Protein AF-A0A920JH38-F1 (afdb_monomer_lite)

Radius of gyration: 20.74 Å; chains: 1; bounding box: 78×29×33 Å

Foldseek 3Di:
DDDDDDDDDPPDPPPLPCQFFAKDKDKDKAFLLKQKDKAADWPDWDNCLVLQEQDPVDDRVVSVVVSVVPDDRDDRPHITMIIGIHGRHRDMDMDMDSPWHWYWDAPPVNPDTDIDTD

Structure (mmCIF, N/CA/C/O backbone):
data_AF-A0A920JH38-F1
#
_entry.id   AF-A0A920JH38-F1
#
loop_
_atom_site.group_PDB
_atom_site.id
_atom_site.type_symbol
_atom_site.label_atom_id
_atom_site.label_alt_id
_atom_site.label_comp_id
_atom_site.label_asym_id
_atom_site.label_entity_id
_atom_site.label_seq_id
_atom_site.pdbx_PDB_ins_code
_atom_site.Cartn_x
_atom_site.Cartn_y
_atom_site.Cartn_z
_atom_site.occupancy
_atom_site.B_iso_or_equiv
_atom_site.auth_seq_id
_atom_site.auth_comp_id
_atom_site.auth_asym_id
_atom_site.auth_atom_id
_atom_site.pdbx_PDB_model_num
ATOM 1 N N . MET A 1 1 ? -59.420 1.695 -12.770 1.00 38.53 1 MET A N 1
ATOM 2 C CA . MET A 1 1 ? -58.074 1.947 -13.325 1.00 38.53 1 MET A CA 1
ATOM 3 C C . MET A 1 1 ? -57.167 2.353 -12.167 1.00 38.53 1 MET A C 1
ATOM 5 O O . MET A 1 1 ? -57.591 3.145 -11.338 1.00 38.53 1 MET A O 1
ATOM 9 N N . THR A 1 2 ? -56.029 1.678 -12.032 1.00 32.16 2 THR A N 1
ATOM 10 C CA . THR A 1 2 ? -55.234 1.476 -10.802 1.00 32.16 2 THR A CA 1
ATOM 11 C C . THR A 1 2 ? -54.289 2.642 -10.446 1.00 32.16 2 THR A C 1
ATOM 13 O O . THR A 1 2 ? -53.796 3.326 -11.337 1.00 32.16 2 THR A O 1
ATOM 16 N N . LYS A 1 3 ? -54.040 2.827 -9.134 1.00 39.31 3 LYS A N 1
ATOM 17 C CA . LYS A 1 3 ? -53.109 3.766 -8.455 1.00 39.31 3 LYS A CA 1
ATOM 18 C C . LYS A 1 3 ? -51.713 3.896 -9.099 1.00 39.31 3 LYS A C 1
ATOM 20 O O . LYS A 1 3 ? -51.143 2.883 -9.494 1.00 39.31 3 LYS A O 1
ATOM 25 N N . ARG A 1 4 ? -51.089 5.080 -8.961 1.00 31.92 4 ARG A N 1
ATOM 26 C CA . ARG A 1 4 ? -49.646 5.222 -8.654 1.00 31.92 4 ARG A CA 1
ATOM 27 C C . ARG A 1 4 ? -49.370 6.372 -7.666 1.00 31.92 4 ARG A C 1
ATOM 29 O O . ARG A 1 4 ? -49.716 7.518 -7.923 1.00 31.92 4 ARG A O 1
ATOM 36 N N . VAL A 1 5 ? -48.773 5.983 -6.540 1.00 43.53 5 VAL A N 1
ATOM 37 C CA . VAL A 1 5 ? -47.892 6.720 -5.601 1.00 43.53 5 VAL A CA 1
ATOM 38 C C . VAL A 1 5 ? -46.469 6.653 -6.213 1.00 43.53 5 VAL A C 1
ATOM 40 O O . VAL A 1 5 ? -46.237 5.752 -7.014 1.00 43.53 5 VAL A O 1
ATOM 43 N N . GLY A 1 6 ? -45.470 7.500 -5.962 1.00 32.28 6 GLY A N 1
ATOM 44 C CA . GLY A 1 6 ? -45.250 8.565 -4.991 1.00 32.28 6 GLY A CA 1
ATOM 45 C C . GLY A 1 6 ? -43.941 9.304 -5.319 1.00 32.28 6 GLY A C 1
ATOM 46 O O . GLY A 1 6 ? -43.274 9.006 -6.309 1.00 32.28 6 GLY A O 1
ATOM 47 N N . THR A 1 7 ? -43.644 10.298 -4.492 1.00 36.66 7 THR A N 1
ATOM 48 C CA . THR A 1 7 ? -42.460 11.166 -4.459 1.00 36.66 7 THR A CA 1
ATOM 49 C C . THR A 1 7 ? -41.151 10.373 -4.397 1.00 36.66 7 THR A C 1
ATOM 51 O O . THR A 1 7 ? -41.057 9.437 -3.612 1.00 36.66 7 THR A O 1
ATOM 54 N N . GLN A 1 8 ? -40.146 10.745 -5.200 1.00 36.66 8 GLN A N 1
ATOM 55 C CA . GLN A 1 8 ? -38.779 10.246 -5.013 1.00 36.66 8 GLN A CA 1
ATOM 56 C C . GLN A 1 8 ? -38.157 10.931 -3.792 1.00 36.66 8 GLN A C 1
ATOM 58 O O . GLN A 1 8 ? -38.292 12.139 -3.608 1.00 36.66 8 GLN A O 1
ATOM 63 N N . ASP A 1 9 ? -37.585 10.091 -2.944 1.00 41.09 9 ASP A N 1
ATOM 64 C CA . ASP A 1 9 ? -37.488 10.222 -1.498 1.00 41.09 9 ASP A CA 1
ATOM 65 C C . ASP A 1 9 ? -36.401 11.170 -0.966 1.00 41.09 9 ASP A C 1
ATOM 67 O O . ASP A 1 9 ? -35.323 11.338 -1.533 1.00 41.09 9 ASP A O 1
ATOM 71 N N . VAL A 1 10 ? -36.718 11.728 0.203 1.00 45.88 10 VAL A N 1
ATOM 72 C CA . VAL A 1 10 ? -36.013 12.751 0.991 1.00 45.88 10 VAL A CA 1
ATOM 73 C C . VAL A 1 10 ? -35.054 12.089 2.005 1.00 45.88 10 VAL A C 1
ATOM 75 O O . VAL A 1 10 ? -35.062 12.428 3.180 1.00 45.88 10 VAL A O 1
ATOM 78 N N . PHE A 1 11 ? -34.233 11.110 1.596 1.00 42.50 11 PHE A N 1
ATOM 79 C CA . PHE A 1 11 ? -33.476 10.276 2.561 1.00 42.50 11 PHE A CA 1
ATOM 80 C C . PHE A 1 11 ? -31.959 10.133 2.348 1.00 42.50 11 PHE A C 1
ATOM 82 O O . PHE A 1 11 ? -31.374 9.214 2.905 1.00 42.50 11 PHE A O 1
ATOM 89 N N . HIS A 1 12 ? -31.280 11.036 1.633 1.00 49.09 12 HIS A N 1
ATOM 90 C CA . HIS A 1 12 ? -29.804 10.976 1.564 1.00 49.09 12 HIS A CA 1
ATOM 91 C C . HIS A 1 12 ? -29.059 11.921 2.517 1.00 49.09 12 HIS A C 1
ATOM 93 O O . HIS A 1 12 ? -27.869 11.739 2.708 1.00 49.09 12 HIS A O 1
ATOM 99 N N . ALA A 1 13 ? -29.712 12.916 3.126 1.00 48.09 13 ALA A N 1
ATOM 100 C CA . ALA A 1 13 ? -28.986 13.973 3.849 1.00 48.09 13 ALA A CA 1
ATOM 101 C C . ALA A 1 13 ? -29.081 13.913 5.386 1.00 48.09 13 ALA A C 1
ATOM 103 O O . ALA A 1 13 ? -28.306 14.577 6.063 1.00 48.09 13 ALA A O 1
ATOM 104 N N . GLU A 1 14 ? -30.004 13.132 5.953 1.00 44.31 14 GLU A N 1
ATOM 105 C CA . GLU A 1 14 ? -30.370 13.242 7.380 1.00 44.31 14 GLU A CA 1
ATOM 106 C C . GLU A 1 14 ? -29.929 12.024 8.226 1.00 44.31 14 GLU A C 1
ATOM 108 O O . GLU A 1 14 ? -30.280 11.928 9.399 1.00 44.31 14 GLU A O 1
ATOM 113 N N . GLY A 1 15 ? -29.183 11.073 7.641 1.00 45.47 15 GLY A N 1
ATOM 114 C CA . GLY A 1 15 ? -28.758 9.827 8.305 1.00 45.47 15 GLY A CA 1
ATOM 115 C C . GLY A 1 15 ? -27.245 9.589 8.388 1.00 45.47 15 GLY A C 1
ATOM 116 O O . GLY A 1 15 ? -26.811 8.814 9.232 1.00 45.47 15 GLY A O 1
ATOM 117 N N . GLU A 1 16 ? -26.431 10.271 7.576 1.00 48.84 16 GLU A N 1
ATOM 118 C CA . GLU A 1 16 ? -24.963 10.090 7.536 1.00 48.84 16 GLU A CA 1
ATOM 119 C C . GLU A 1 16 ? -24.203 10.905 8.599 1.00 48.84 16 GLU A C 1
ATOM 121 O O . GLU A 1 16 ? -22.980 10.962 8.588 1.00 48.84 16 GLU A O 1
ATOM 126 N N . PHE A 1 17 ? -24.911 11.546 9.533 1.00 51.50 17 PHE A N 1
ATOM 127 C CA . PHE A 1 17 ? -24.292 12.353 10.596 1.00 51.50 17 PHE A CA 1
ATOM 128 C C . PHE A 1 17 ? -24.221 11.643 11.956 1.00 51.50 17 PHE A C 1
ATOM 130 O O . PHE A 1 17 ? -23.753 12.229 12.931 1.00 51.50 17 PHE A O 1
ATOM 137 N N . TYR A 1 18 ? -24.641 10.376 12.014 1.00 51.41 18 TYR A N 1
ATOM 138 C CA . TYR A 1 18 ? -24.477 9.490 13.170 1.00 51.41 18 TYR A CA 1
ATOM 139 C C . TYR A 1 18 ? -24.136 8.063 12.718 1.00 51.41 18 TYR A C 1
ATOM 141 O O . TYR A 1 18 ? -24.719 7.099 13.214 1.00 51.41 18 TYR A O 1
ATOM 149 N N . GLY A 1 19 ? -23.228 7.920 11.746 1.00 57.84 19 GLY A N 1
ATOM 150 C CA . GLY A 1 19 ? -22.662 6.616 11.423 1.00 57.84 19 GLY A CA 1
ATOM 151 C C . GLY A 1 19 ? -21.919 6.092 12.646 1.00 57.84 19 GLY A C 1
ATOM 152 O O . GLY A 1 19 ? -21.023 6.750 13.178 1.00 57.84 19 GLY A O 1
ATOM 153 N N . GLU A 1 20 ? -22.350 4.946 13.161 1.00 66.50 20 GLU A N 1
ATOM 154 C CA . GLU A 1 20 ? -21.658 4.285 14.260 1.00 66.50 20 GLU A CA 1
ATOM 155 C C . GLU A 1 20 ? -20.225 3.993 13.802 1.00 66.50 20 GLU A C 1
ATOM 157 O O . GLU A 1 20 ? -20.020 3.337 12.781 1.00 66.50 20 GLU A O 1
ATOM 162 N N . PHE A 1 21 ? -19.236 4.539 14.516 1.00 80.38 21 PHE A N 1
ATOM 163 C CA . PHE A 1 21 ? -17.835 4.224 14.259 1.00 80.38 21 PHE A CA 1
ATOM 164 C C . PHE A 1 21 ? -17.655 2.706 14.311 1.00 80.38 21 PHE A C 1
ATOM 166 O O . PHE A 1 21 ? -18.198 2.038 15.195 1.00 80.38 21 PHE A O 1
ATOM 173 N N . GLY A 1 22 ? -16.900 2.169 13.359 1.00 85.94 22 GLY A N 1
ATOM 174 C CA . GLY A 1 22 ? -16.751 0.733 13.201 1.00 85.94 22 GLY A CA 1
ATOM 175 C C . GLY A 1 22 ? -15.353 0.327 12.776 1.00 85.94 22 GLY A C 1
ATOM 176 O O . GLY A 1 22 ? -14.549 1.139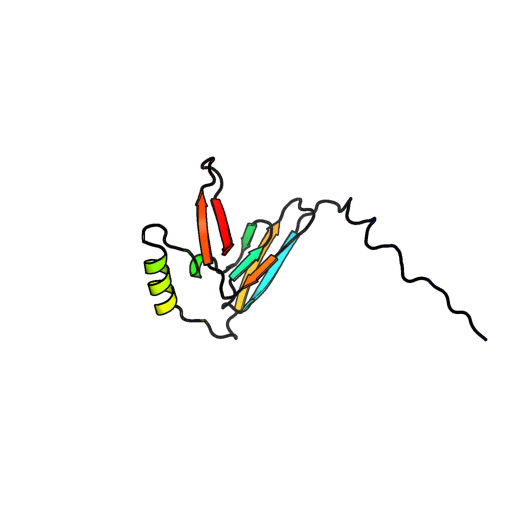 12.311 1.00 85.94 22 GLY A O 1
ATOM 177 N N . ASP A 1 23 ? -15.093 -0.965 12.936 1.00 93.56 23 ASP A N 1
ATOM 178 C CA . ASP A 1 23 ? -13.851 -1.588 12.512 1.00 93.56 23 ASP A CA 1
ATOM 179 C C . ASP A 1 23 ? -14.017 -2.168 11.108 1.00 93.56 23 ASP A C 1
ATOM 181 O O . ASP A 1 23 ? -14.921 -2.965 10.840 1.00 93.56 23 ASP A O 1
ATOM 185 N N . PHE A 1 24 ? -13.105 -1.809 10.210 1.00 92.62 24 PHE A N 1
ATOM 186 C CA . PHE A 1 24 ? -13.081 -2.293 8.838 1.00 92.62 24 PHE A CA 1
ATOM 187 C C . PHE A 1 24 ? -11.870 -3.188 8.635 1.00 92.62 24 PHE A C 1
ATOM 189 O O . PHE A 1 24 ? -10.735 -2.770 8.847 1.00 92.62 24 PHE A O 1
ATOM 196 N N . LYS A 1 25 ? -12.107 -4.414 8.165 1.00 97.12 25 LYS A N 1
ATOM 197 C CA . LYS A 1 25 ? -11.068 -5.312 7.657 1.00 97.12 25 LYS A CA 1
ATOM 198 C C . LYS A 1 25 ? -11.345 -5.589 6.186 1.00 97.12 25 LYS A C 1
ATOM 200 O O . LYS A 1 25 ? -12.290 -6.309 5.869 1.00 97.12 25 LYS A O 1
ATOM 205 N N . VAL A 1 26 ? -10.534 -5.015 5.302 1.00 96.38 26 VAL A N 1
ATOM 206 C CA . VAL A 1 26 ? -10.765 -5.043 3.852 1.00 96.38 26 VAL A CA 1
ATOM 207 C C . VAL A 1 26 ? -9.583 -5.697 3.157 1.00 96.38 26 VAL A C 1
ATOM 209 O O . VAL A 1 26 ? -8.445 -5.277 3.339 1.00 96.38 26 VAL A O 1
ATOM 212 N N . GLU A 1 27 ? -9.858 -6.729 2.365 1.00 98.31 27 GLU A N 1
ATOM 213 C CA . GLU A 1 27 ? -8.881 -7.372 1.489 1.00 98.31 27 GLU A CA 1
ATOM 214 C C . GLU A 1 27 ? -9.089 -6.896 0.051 1.00 98.31 27 GLU A C 1
ATOM 216 O O . GLU A 1 27 ? -10.213 -6.871 -0.451 1.00 98.31 27 GLU A O 1
ATOM 221 N N . PHE A 1 28 ? -7.994 -6.526 -0.600 1.00 97.56 28 PHE A N 1
ATOM 222 C CA . PHE A 1 28 ? -7.953 -6.139 -1.999 1.00 97.56 28 PHE A CA 1
ATOM 223 C C . PHE A 1 28 ? -7.180 -7.177 -2.792 1.00 97.56 28 PHE A C 1
ATOM 225 O O . PHE A 1 28 ? -6.085 -7.566 -2.396 1.00 97.56 28 PHE A O 1
ATOM 232 N N . ASP A 1 29 ? -7.725 -7.553 -3.942 1.00 97.19 29 ASP A N 1
ATOM 233 C CA . ASP A 1 29 ? -7.035 -8.264 -5.011 1.00 97.19 29 ASP A CA 1
ATOM 234 C C . ASP A 1 29 ? -7.047 -7.327 -6.227 1.00 97.19 29 ASP A C 1
ATOM 236 O O . ASP A 1 29 ? -8.116 -6.995 -6.753 1.00 97.19 29 ASP A O 1
ATOM 240 N N . ILE A 1 30 ? -5.872 -6.854 -6.651 1.00 94.69 30 ILE A N 1
ATOM 241 C CA . ILE A 1 30 ? -5.697 -5.859 -7.725 1.00 94.69 30 ILE A CA 1
ATOM 242 C C . ILE A 1 30 ? -4.534 -6.252 -8.652 1.00 94.69 30 ILE A C 1
ATOM 244 O O . ILE A 1 30 ? -3.689 -7.061 -8.257 1.00 94.69 30 ILE A O 1
ATOM 248 N N . PRO A 1 31 ? -4.461 -5.719 -9.890 1.00 95.69 31 PRO A N 1
ATOM 249 C CA . PRO A 1 31 ? -3.291 -5.934 -10.735 1.00 95.69 31 PRO A CA 1
ATOM 250 C C . PRO A 1 31 ? -2.036 -5.403 -10.035 1.00 95.69 31 PRO A C 1
ATOM 252 O O . PRO A 1 31 ? -2.075 -4.349 -9.401 1.00 95.69 31 PRO A O 1
ATOM 255 N N . SER A 1 32 ? -0.913 -6.107 -10.153 1.00 93.62 32 SER A N 1
ATOM 256 C CA . SER A 1 32 ? 0.324 -5.732 -9.461 1.00 93.62 32 SER A CA 1
ATOM 257 C C . SER A 1 32 ? 0.978 -4.463 -10.008 1.00 93.62 32 SER A C 1
ATOM 259 O O . SER A 1 32 ? 1.939 -3.991 -9.417 1.00 93.62 32 SER A O 1
ATOM 261 N N . SER A 1 33 ? 0.499 -3.910 -11.128 1.00 92.12 33 SER A N 1
ATOM 262 C CA . SER A 1 33 ? 0.913 -2.583 -11.603 1.00 92.12 33 SER A CA 1
ATOM 263 C C . SER A 1 33 ? 0.366 -1.451 -10.731 1.00 92.12 33 SER A C 1
ATOM 265 O O . SER A 1 33 ? 0.921 -0.358 -10.747 1.00 92.12 33 SER A O 1
ATOM 267 N N . PHE A 1 34 ? -0.699 -1.697 -9.961 1.00 92.12 34 PHE A N 1
ATOM 268 C CA . PHE A 1 34 ? -1.330 -0.683 -9.126 1.00 92.12 34 PHE A CA 1
ATOM 269 C C . PHE A 1 34 ? -0.686 -0.621 -7.749 1.00 92.12 34 PHE A C 1
ATOM 271 O O . PHE A 1 34 ? -0.449 -1.641 -7.096 1.00 92.12 34 PHE A O 1
ATOM 278 N N . ILE A 1 35 ? -0.481 0.603 -7.285 1.00 92.38 35 ILE A N 1
ATOM 279 C CA . ILE A 1 35 ? -0.156 0.922 -5.903 1.00 92.38 35 ILE A CA 1
ATOM 280 C C . ILE A 1 35 ? -1.456 1.346 -5.225 1.00 92.38 35 ILE A C 1
ATOM 282 O O . ILE A 1 35 ? -2.217 2.135 -5.790 1.00 92.38 35 ILE A O 1
ATOM 286 N N . ILE A 1 36 ? -1.733 0.823 -4.032 1.00 93.31 36 ILE A N 1
ATOM 287 C CA . ILE A 1 36 ? -2.973 1.105 -3.299 1.00 93.31 36 ILE A CA 1
ATOM 288 C C . ILE A 1 36 ? -2.683 1.734 -1.941 1.00 93.31 36 ILE A C 1
ATOM 290 O O . ILE A 1 36 ? -1.789 1.311 -1.210 1.00 93.31 36 ILE A O 1
ATOM 294 N N . ALA A 1 37 ? -3.480 2.735 -1.592 1.00 92.38 37 ALA A N 1
ATOM 295 C CA . ALA A 1 37 ? -3.531 3.331 -0.270 1.00 92.38 37 ALA A CA 1
ATOM 296 C C . ALA A 1 37 ? -4.974 3.292 0.233 1.00 92.38 37 ALA A C 1
ATOM 298 O O . ALA A 1 37 ? -5.916 3.491 -0.536 1.00 92.38 37 ALA A O 1
ATOM 299 N N . ALA A 1 38 ? -5.161 3.035 1.521 1.00 91.56 38 ALA A N 1
ATOM 300 C CA . ALA A 1 38 ? -6.478 3.012 2.136 1.00 91.56 38 ALA A CA 1
ATOM 301 C C . ALA A 1 38 ? -6.413 3.473 3.592 1.00 91.56 38 ALA A C 1
ATOM 303 O O . ALA A 1 38 ? -5.332 3.536 4.180 1.00 91.56 38 ALA A O 1
ATOM 304 N N . SER A 1 39 ? -7.574 3.794 4.162 1.00 92.38 39 SER A N 1
ATOM 305 C CA . SER A 1 39 ? -7.720 4.088 5.586 1.00 92.38 39 SER A CA 1
ATOM 306 C C . SER A 1 39 ? -7.181 2.938 6.447 1.00 92.38 39 SER A C 1
ATOM 308 O O . SER A 1 39 ? -7.361 1.761 6.128 1.00 92.38 39 SER A O 1
ATOM 310 N N . GLY A 1 40 ? -6.583 3.283 7.588 1.00 92.88 40 GLY A N 1
ATOM 311 C CA . GLY A 1 40 ? -6.051 2.311 8.541 1.00 92.88 40 GLY A CA 1
ATOM 312 C C . GLY A 1 40 ? -4.630 1.854 8.214 1.00 92.88 40 GLY A C 1
ATOM 313 O O . GLY A 1 40 ? -3.833 2.604 7.657 1.00 92.88 40 GLY A O 1
ATOM 314 N N . VAL A 1 41 ? -4.300 0.624 8.607 1.00 94.56 41 VAL A N 1
ATOM 315 C CA . VAL A 1 41 ? -2.953 0.049 8.486 1.00 94.56 41 VAL A CA 1
ATOM 316 C C . VAL A 1 41 ? -2.969 -1.244 7.683 1.00 94.56 41 VAL A C 1
ATOM 318 O O . VAL A 1 41 ? -3.921 -2.024 7.749 1.00 94.56 41 VAL A O 1
ATOM 321 N N . VAL A 1 42 ? -1.890 -1.504 6.944 1.00 96.00 42 VAL A N 1
ATOM 322 C CA . VAL A 1 42 ? -1.691 -2.796 6.279 1.00 96.00 42 VAL A CA 1
ATOM 323 C C . VAL A 1 42 ? -1.419 -3.861 7.337 1.00 96.00 42 VAL A C 1
ATOM 325 O O . VAL A 1 42 ? -0.527 -3.716 8.168 1.00 96.00 42 VAL A O 1
ATOM 328 N N . THR A 1 43 ? -2.180 -4.949 7.296 1.00 97.38 43 THR A N 1
ATOM 329 C CA . THR A 1 43 ? -2.045 -6.083 8.226 1.00 97.38 43 THR A CA 1
ATOM 330 C C . THR A 1 43 ? -1.534 -7.352 7.550 1.00 97.38 43 THR A C 1
ATOM 332 O O . THR A 1 43 ? -1.010 -8.233 8.231 1.00 97.38 43 THR A O 1
ATOM 335 N N . ALA A 1 44 ? -1.656 -7.453 6.224 1.00 97.75 44 ALA A N 1
ATOM 336 C CA . ALA A 1 44 ? -1.131 -8.557 5.426 1.00 97.75 44 ALA A CA 1
ATOM 337 C C . ALA A 1 44 ? -0.963 -8.146 3.956 1.00 97.75 44 ALA A C 1
ATOM 339 O O . ALA A 1 44 ? -1.682 -7.274 3.472 1.00 97.75 44 ALA A O 1
ATOM 340 N N . GLY A 1 45 ? -0.070 -8.830 3.237 1.00 96.81 45 GLY A N 1
ATOM 341 C CA . GLY A 1 45 ? 0.109 -8.660 1.793 1.00 96.81 45 GLY A CA 1
ATOM 342 C C . GLY A 1 45 ? 0.981 -7.468 1.394 1.00 96.81 45 GLY A C 1
ATOM 343 O O . GLY A 1 45 ? 1.779 -6.986 2.196 1.00 96.81 45 GLY A O 1
ATOM 344 N N . ASP A 1 46 ? 0.853 -7.037 0.138 1.00 95.69 46 ASP A N 1
ATOM 345 C CA . ASP A 1 46 ? 1.705 -6.014 -0.483 1.00 95.69 46 ASP A CA 1
ATOM 346 C C . ASP A 1 46 ? 0.869 -4.872 -1.096 1.00 95.69 46 ASP A C 1
ATOM 348 O O . ASP A 1 46 ? 0.165 -5.101 -2.085 1.00 95.69 46 ASP A O 1
ATOM 352 N N . PRO A 1 47 ? 0.940 -3.642 -0.549 1.00 93.94 47 PRO A N 1
ATOM 353 C CA . PRO A 1 47 ? 0.272 -2.476 -1.125 1.00 93.94 47 PRO A CA 1
ATOM 354 C C . PRO A 1 47 ? 1.028 -1.855 -2.318 1.00 93.94 47 PRO A C 1
ATOM 356 O O . PRO A 1 47 ? 0.492 -0.961 -2.974 1.00 93.94 47 PRO A O 1
ATOM 359 N N . GLY A 1 48 ? 2.269 -2.281 -2.585 1.00 91.94 48 GLY A N 1
ATOM 360 C CA . GLY A 1 48 ? 3.136 -1.757 -3.643 1.00 91.94 48 GLY A CA 1
ATOM 361 C C . GLY A 1 48 ? 4.008 -0.557 -3.246 1.00 91.94 48 GLY A C 1
ATOM 362 O O . GLY A 1 48 ? 4.755 -0.035 -4.066 1.00 91.94 48 GLY A O 1
ATOM 363 N N . TRP A 1 49 ? 3.968 -0.095 -1.992 1.00 90.38 49 TRP A N 1
ATOM 364 C CA . TRP A 1 49 ? 4.687 1.122 -1.570 1.00 90.38 49 TRP A CA 1
ATOM 365 C C . TRP A 1 49 ? 6.212 1.035 -1.707 1.00 90.38 49 TRP A C 1
ATOM 367 O O . TRP A 1 49 ? 6.873 2.058 -1.882 1.00 90.38 49 TRP A O 1
ATOM 377 N N . SER A 1 50 ? 6.787 -0.169 -1.635 1.00 87.44 50 SER A N 1
ATOM 378 C CA . SER A 1 50 ? 8.223 -0.381 -1.850 1.00 87.44 50 SER A CA 1
ATOM 379 C C . SER A 1 50 ? 8.662 -0.082 -3.277 1.00 87.44 50 SER A C 1
ATOM 381 O O . SER A 1 50 ? 9.802 0.330 -3.475 1.00 87.44 50 SER A O 1
ATOM 383 N N . ASP A 1 51 ? 7.768 -0.277 -4.247 1.00 85.19 51 ASP A N 1
ATOM 384 C CA . ASP A 1 51 ? 8.081 -0.155 -5.671 1.00 85.19 51 ASP A CA 1
ATOM 385 C C . ASP A 1 51 ? 8.267 1.310 -6.075 1.00 85.19 51 ASP A C 1
ATOM 387 O O . ASP A 1 51 ? 8.981 1.610 -7.026 1.00 85.19 51 ASP A O 1
ATOM 391 N N . VAL A 1 52 ? 7.653 2.223 -5.318 1.00 83.69 52 VAL A N 1
ATOM 392 C CA . VAL A 1 52 ? 7.549 3.653 -5.643 1.00 83.69 52 VAL A CA 1
ATOM 393 C C . VAL A 1 52 ? 8.160 4.559 -4.572 1.00 83.69 52 VAL A C 1
ATOM 395 O O . VAL A 1 52 ? 7.875 5.757 -4.516 1.00 83.69 52 VAL A O 1
ATOM 398 N N . LYS A 1 53 ? 8.992 3.989 -3.692 1.00 85.56 53 LYS A N 1
ATOM 399 C CA . LYS A 1 53 ? 9.644 4.726 -2.609 1.00 85.56 53 LYS A CA 1
ATOM 400 C C . LYS A 1 53 ? 10.711 5.668 -3.166 1.00 85.56 53 LYS A C 1
ATOM 402 O O . LYS A 1 53 ? 11.724 5.219 -3.704 1.00 85.56 53 LYS A O 1
ATOM 407 N N . VAL A 1 54 ? 10.512 6.968 -2.961 1.00 83.69 54 VAL A N 1
ATOM 408 C CA . VAL A 1 54 ? 11.489 7.999 -3.328 1.00 83.69 54 VAL A CA 1
ATOM 409 C C . VAL A 1 54 ? 12.729 7.911 -2.432 1.00 83.69 54 VAL A C 1
ATOM 411 O O . VAL A 1 54 ? 12.622 7.829 -1.206 1.00 83.69 54 VAL A O 1
ATOM 414 N N . ASP A 1 55 ? 13.918 7.942 -3.040 1.00 82.00 55 ASP A N 1
ATOM 415 C CA . ASP A 1 55 ? 15.182 8.095 -2.315 1.00 82.00 55 ASP A CA 1
ATOM 416 C C . ASP A 1 55 ? 15.463 9.584 -2.092 1.00 82.00 55 ASP A C 1
ATOM 418 O O . ASP A 1 55 ? 15.855 10.310 -3.005 1.00 82.00 55 ASP A O 1
ATOM 422 N N . THR A 1 56 ? 15.265 10.038 -0.858 1.00 81.88 56 THR A N 1
ATOM 423 C CA . THR A 1 56 ? 15.442 11.441 -0.462 1.00 81.88 56 THR A CA 1
ATOM 424 C C . THR A 1 56 ? 16.908 11.839 -0.256 1.00 81.88 56 THR A C 1
ATOM 426 O O . THR A 1 56 ? 17.189 12.995 0.061 1.00 81.88 56 THR A O 1
ATOM 429 N N . SER A 1 57 ? 17.866 10.918 -0.436 1.00 85.31 57 SER A N 1
ATOM 430 C CA . SER A 1 57 ? 19.303 11.215 -0.335 1.00 85.31 57 SER A CA 1
ATOM 431 C C . SER A 1 57 ? 19.897 11.858 -1.596 1.00 85.31 57 SER A C 1
ATOM 433 O O . SER A 1 57 ? 21.020 12.371 -1.553 1.00 85.31 57 SER A O 1
ATOM 435 N N . ILE A 1 58 ? 19.152 11.864 -2.704 1.00 86.75 58 ILE A N 1
ATOM 436 C CA . ILE A 1 58 ? 19.548 12.446 -3.992 1.00 86.75 58 ILE A CA 1
ATOM 437 C C . ILE A 1 58 ? 18.525 13.486 -4.473 1.00 86.75 58 ILE A C 1
ATOM 439 O O . ILE A 1 58 ? 17.407 13.556 -3.970 1.00 86.75 58 ILE A O 1
ATOM 443 N N . ASP A 1 59 ? 18.910 14.322 -5.445 1.00 88.62 59 ASP A N 1
ATOM 444 C CA . ASP A 1 59 ? 17.989 15.300 -6.041 1.00 88.62 59 ASP A CA 1
ATOM 445 C C . ASP A 1 59 ? 16.787 14.598 -6.68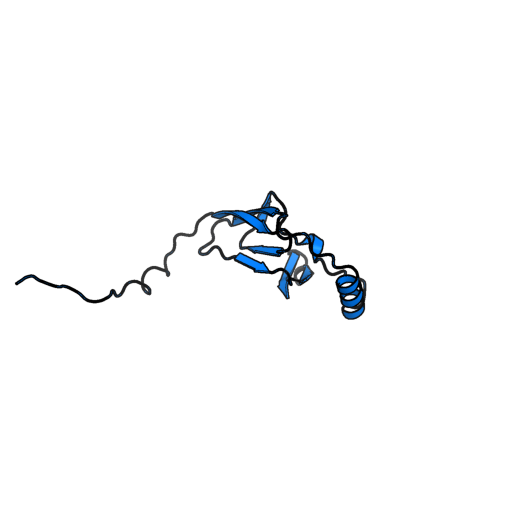7 1.00 88.62 59 ASP A C 1
ATOM 447 O O . ASP A 1 59 ? 16.950 13.626 -7.429 1.00 88.62 59 ASP A O 1
ATOM 451 N N . TYR A 1 60 ? 15.588 15.127 -6.441 1.00 82.75 60 TYR A N 1
ATOM 452 C CA . TYR A 1 60 ? 14.334 14.539 -6.911 1.00 82.75 60 TYR A CA 1
ATOM 453 C C . TYR A 1 60 ? 14.300 14.324 -8.429 1.00 82.75 60 TYR A C 1
ATOM 455 O O . TYR A 1 60 ? 13.829 13.285 -8.881 1.00 82.75 60 TYR A O 1
ATOM 463 N N . ASN A 1 61 ? 14.810 15.266 -9.233 1.00 87.69 61 ASN A N 1
ATOM 464 C CA . ASN A 1 61 ? 14.771 15.119 -10.692 1.00 87.69 61 ASN A CA 1
ATOM 465 C C . ASN A 1 61 ? 15.724 14.017 -11.156 1.00 87.69 61 ASN A C 1
ATOM 467 O O . ASN A 1 61 ? 15.396 13.254 -12.058 1.00 87.69 61 ASN A O 1
ATOM 471 N N . VAL A 1 62 ? 16.878 13.895 -10.493 1.00 87.56 62 VAL A N 1
ATOM 472 C CA . VAL A 1 62 ? 17.838 12.818 -10.758 1.00 87.56 62 VAL A CA 1
ATOM 473 C C . VAL A 1 62 ? 17.236 11.462 -10.390 1.00 87.56 62 VAL A C 1
ATOM 475 O O . VAL A 1 62 ? 17.338 10.520 -11.174 1.00 87.56 62 VAL A O 1
ATOM 478 N N . TRP A 1 63 ? 16.575 11.358 -9.232 1.00 88.56 63 TRP A N 1
ATOM 479 C CA . TRP A 1 63 ? 15.858 10.142 -8.843 1.00 88.56 63 TRP A CA 1
ATOM 480 C C . TRP A 1 63 ? 14.760 9.791 -9.848 1.00 88.56 63 TRP A C 1
ATOM 482 O O . TRP A 1 63 ? 14.683 8.648 -10.291 1.00 88.56 63 TRP A O 1
ATOM 492 N N . LEU A 1 64 ? 13.947 10.774 -10.246 1.00 86.25 64 LEU A N 1
ATOM 493 C CA . LEU A 1 64 ? 12.820 10.576 -11.153 1.00 86.25 64 LEU A CA 1
ATOM 494 C C . LEU A 1 64 ? 13.278 10.103 -12.539 1.00 86.25 64 LEU A C 1
ATOM 496 O O . LEU A 1 64 ? 12.662 9.204 -13.109 1.00 86.25 64 LEU A O 1
ATOM 500 N N . ASP A 1 65 ? 14.376 10.651 -13.062 1.00 88.31 65 ASP A N 1
ATOM 501 C CA . ASP A 1 65 ? 14.970 10.199 -14.324 1.00 88.31 65 ASP A CA 1
ATOM 502 C C . ASP A 1 65 ? 15.456 8.742 -14.229 1.00 88.31 65 ASP A C 1
ATOM 504 O O . ASP A 1 65 ? 15.174 7.930 -15.115 1.00 88.31 65 ASP A O 1
ATOM 508 N N . ILE A 1 66 ? 16.139 8.379 -13.134 1.00 86.38 66 ILE A N 1
ATOM 509 C CA . ILE A 1 66 ? 16.593 7.001 -12.885 1.00 86.38 66 ILE A CA 1
ATOM 510 C C . ILE A 1 66 ? 15.392 6.057 -12.779 1.00 86.38 66 ILE A C 1
ATOM 512 O O . ILE A 1 66 ? 15.362 5.022 -13.451 1.00 86.38 66 ILE A O 1
ATOM 516 N N . TYR A 1 67 ? 14.393 6.423 -11.980 1.00 87.06 67 TYR A N 1
ATOM 517 C CA . TYR A 1 67 ? 13.178 5.646 -11.777 1.00 87.06 67 TYR A CA 1
ATOM 518 C C . TYR A 1 67 ? 12.454 5.406 -13.104 1.00 87.06 67 TYR A C 1
ATOM 520 O O . TYR A 1 67 ? 12.266 4.260 -13.502 1.00 87.06 67 TYR A O 1
ATOM 528 N N . ASN A 1 68 ? 12.174 6.462 -13.871 1.00 86.75 68 ASN A N 1
ATOM 529 C CA . ASN A 1 68 ? 11.510 6.347 -15.171 1.00 86.75 68 ASN A CA 1
ATOM 530 C C . ASN A 1 68 ? 12.314 5.514 -16.181 1.00 86.75 68 ASN A C 1
ATOM 532 O O . ASN A 1 68 ? 11.726 4.814 -17.003 1.00 86.75 68 ASN A O 1
ATOM 536 N N . SER A 1 69 ? 13.650 5.564 -16.127 1.00 86.88 69 SER A N 1
ATOM 537 C CA . SER A 1 69 ? 14.511 4.769 -17.014 1.00 86.88 69 SER A CA 1
ATOM 538 C C . SER A 1 69 ? 14.566 3.279 -16.656 1.00 86.88 69 SER A C 1
ATOM 540 O O . SER A 1 69 ? 14.862 2.452 -17.519 1.00 86.88 69 SER A O 1
ATOM 542 N N . THR A 1 70 ? 14.288 2.934 -15.396 1.00 84.31 70 THR A N 1
ATOM 543 C CA . THR A 1 70 ? 14.343 1.561 -14.872 1.00 84.31 70 THR A CA 1
ATOM 544 C C . THR A 1 70 ? 12.960 0.943 -14.656 1.00 84.31 70 THR A C 1
ATOM 546 O O . THR A 1 70 ? 12.867 -0.261 -14.420 1.00 84.31 70 THR A O 1
ATOM 549 N N . LEU A 1 71 ? 11.890 1.735 -14.788 1.00 81.94 71 LEU A N 1
ATOM 550 C CA . LEU A 1 71 ? 10.512 1.309 -14.587 1.00 81.94 71 LEU A CA 1
ATOM 551 C C . LEU A 1 71 ? 10.115 0.207 -15.579 1.00 81.94 71 LEU A C 1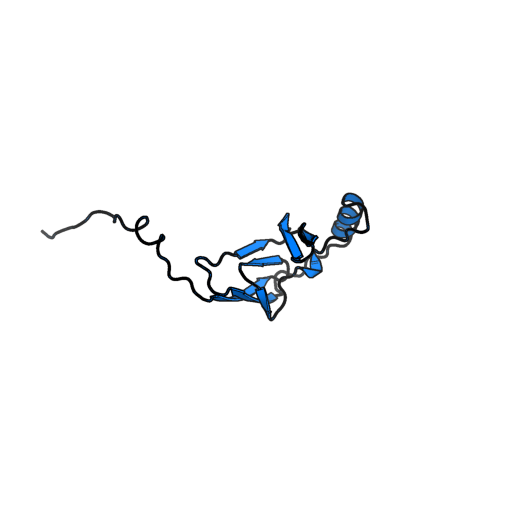
ATOM 553 O O . LEU A 1 71 ? 9.879 0.452 -16.763 1.00 81.94 71 LEU A O 1
ATOM 557 N N . SER A 1 72 ? 9.982 -1.018 -15.077 1.00 81.94 72 SER A N 1
ATOM 558 C CA . SER A 1 72 ? 9.368 -2.129 -15.801 1.00 81.94 72 SER A CA 1
ATOM 559 C C . SER A 1 72 ? 7.974 -2.390 -15.243 1.00 81.94 72 SER A C 1
ATOM 561 O O . SER A 1 72 ? 7.844 -2.859 -14.111 1.00 81.94 72 SER A O 1
ATOM 563 N N . LYS A 1 73 ? 6.929 -2.117 -16.031 1.00 81.19 73 LYS A N 1
ATOM 564 C CA . LYS A 1 73 ? 5.559 -2.447 -15.623 1.00 81.19 73 LYS A CA 1
ATOM 565 C C . LYS A 1 73 ? 5.359 -3.972 -15.639 1.00 81.19 73 LYS A C 1
ATOM 567 O O . LYS A 1 73 ? 5.713 -4.607 -16.638 1.00 81.19 73 LYS A O 1
ATOM 572 N N . PRO A 1 74 ? 4.821 -4.576 -14.563 1.00 84.81 74 PRO A N 1
ATOM 573 C CA . PRO A 1 74 ? 4.459 -5.989 -14.570 1.00 84.81 74 PRO A CA 1
ATOM 574 C C . PRO A 1 74 ? 3.315 -6.252 -15.564 1.00 84.81 74 PRO A C 1
ATOM 576 O O . PRO A 1 74 ? 2.595 -5.334 -15.952 1.00 84.81 74 PRO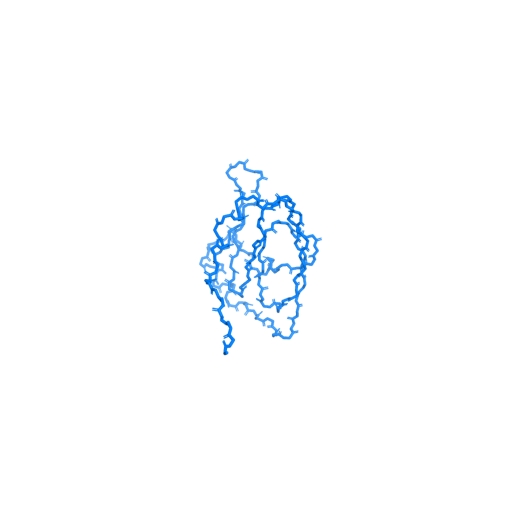 A O 1
ATOM 579 N N . SER A 1 75 ? 3.150 -7.511 -15.985 1.00 88.44 75 SER A N 1
ATOM 580 C CA . SER A 1 75 ? 2.018 -7.910 -16.839 1.00 8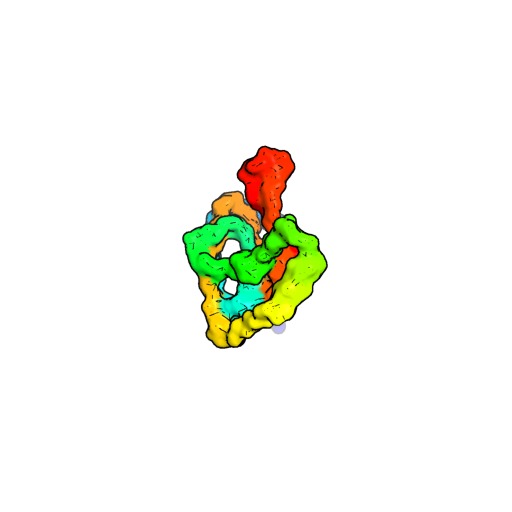8.44 75 SER A CA 1
ATOM 581 C C . SER A 1 75 ? 0.684 -7.678 -16.122 1.00 88.44 75 SER A C 1
ATOM 583 O O . SER A 1 75 ? 0.597 -7.907 -14.916 1.00 88.44 75 SER A O 1
ATOM 585 N N . GLU A 1 76 ? -0.363 -7.309 -16.866 1.00 86.88 76 GLU A N 1
ATOM 586 C CA . GLU A 1 76 ? -1.725 -7.094 -16.342 1.00 86.88 76 GLU A CA 1
ATOM 587 C C . GLU A 1 76 ? -2.312 -8.341 -15.652 1.00 86.88 76 GLU A C 1
ATOM 589 O O . GLU A 1 76 ? -3.154 -8.227 -14.761 1.00 86.88 76 GLU A O 1
ATOM 594 N N . ASP A 1 77 ? -1.834 -9.532 -16.026 1.00 91.12 77 ASP A N 1
ATOM 595 C CA . ASP A 1 77 ? -2.258 -10.808 -15.438 1.00 91.12 77 ASP A CA 1
ATOM 596 C C . ASP A 1 77 ? -1.672 -11.060 -14.039 1.00 91.12 77 ASP A C 1
ATOM 598 O O . ASP A 1 77 ? -2.136 -11.944 -13.315 1.00 91.12 77 ASP A O 1
ATOM 602 N N . VAL A 1 78 ? -0.627 -10.323 -13.651 1.00 94.81 78 VAL A N 1
ATOM 603 C CA . VAL A 1 78 ? -0.003 -10.477 -12.336 1.00 94.81 78 VAL A CA 1
ATOM 604 C C . VAL A 1 78 ? -0.847 -9.736 -11.307 1.00 94.81 78 VAL A C 1
ATOM 606 O O . VAL A 1 78 ? -1.224 -8.579 -11.484 1.00 94.81 78 VAL A O 1
ATOM 609 N N . ARG A 1 79 ? -1.163 -10.425 -10.212 1.00 94.50 79 ARG A N 1
ATOM 610 C CA . ARG A 1 79 ? -2.023 -9.926 -9.139 1.00 94.50 79 ARG A CA 1
ATOM 611 C C . ARG A 1 79 ? -1.214 -9.697 -7.874 1.00 94.50 79 ARG A C 1
ATOM 613 O O . ARG A 1 79 ? -0.256 -10.424 -7.610 1.00 94.50 79 ARG A O 1
ATOM 620 N N . ARG A 1 80 ? -1.636 -8.721 -7.078 1.00 94.25 80 ARG A N 1
ATOM 621 C CA . ARG A 1 80 ? -1.203 -8.546 -5.690 1.00 94.25 80 ARG A CA 1
ATOM 622 C C . ARG A 1 80 ? -2.415 -8.509 -4.776 1.00 94.25 80 ARG A C 1
ATOM 624 O O . ARG A 1 80 ? -3.491 -8.057 -5.170 1.00 94.25 80 ARG A O 1
ATOM 631 N N . THR A 1 81 ? -2.209 -8.975 -3.553 1.00 97.38 81 THR A N 1
ATOM 632 C CA . THR A 1 81 ? -3.234 -8.995 -2.514 1.00 97.38 81 THR A CA 1
ATOM 633 C C . THR A 1 81 ? -2.733 -8.235 -1.301 1.00 97.38 81 THR A C 1
ATOM 635 O O . THR A 1 81 ? -1.573 -8.394 -0.915 1.00 97.38 81 THR A O 1
ATOM 638 N N . VAL A 1 82 ? -3.598 -7.427 -0.692 1.00 97.94 82 VAL A N 1
ATOM 639 C CA . VAL A 1 82 ? -3.287 -6.667 0.524 1.00 97.94 82 VAL A CA 1
ATOM 640 C C . VAL A 1 82 ? -4.518 -6.525 1.410 1.00 97.94 82 VAL A C 1
ATOM 642 O O . VAL A 1 82 ? -5.632 -6.361 0.919 1.00 97.94 82 VAL A O 1
ATOM 645 N N . THR A 1 83 ? -4.323 -6.582 2.725 1.00 98.06 83 THR A N 1
ATOM 646 C CA . THR A 1 83 ? -5.383 -6.403 3.720 1.00 98.06 83 THR A CA 1
ATOM 647 C C . THR A 1 83 ? -5.129 -5.159 4.559 1.00 98.06 83 THR A C 1
ATOM 649 O O . THR A 1 83 ? -4.086 -5.052 5.208 1.00 98.06 83 THR A O 1
ATOM 652 N N . PHE A 1 84 ? -6.116 -4.266 4.617 1.00 97.25 84 PHE A N 1
ATOM 653 C CA . PHE A 1 84 ? -6.132 -3.098 5.494 1.00 97.25 84 PHE A CA 1
ATOM 654 C C . PHE A 1 84 ? -7.062 -3.321 6.687 1.00 97.25 84 PHE A C 1
ATOM 656 O O . PHE A 1 84 ? -8.125 -3.934 6.555 1.00 97.25 84 PHE A O 1
ATOM 663 N N . PHE A 1 85 ? -6.652 -2.810 7.846 1.00 96.44 85 PHE A N 1
ATOM 664 C CA . PHE A 1 85 ? -7.472 -2.732 9.047 1.00 96.44 85 PHE A CA 1
ATOM 665 C C . PHE A 1 85 ? -7.578 -1.281 9.516 1.00 96.44 85 PHE A C 1
ATOM 667 O O . PHE A 1 85 ? -6.558 -0.657 9.809 1.00 96.44 85 PHE A O 1
ATOM 674 N N . ALA A 1 86 ? -8.798 -0.755 9.590 1.00 94.06 86 ALA A N 1
ATOM 675 C CA . ALA A 1 86 ? -9.094 0.562 10.142 1.00 94.06 86 ALA A CA 1
ATOM 676 C C . ALA A 1 86 ? -9.987 0.390 11.371 1.00 94.06 86 ALA A C 1
ATOM 678 O O . ALA A 1 86 ? -11.111 -0.089 11.249 1.00 94.06 86 ALA A O 1
ATOM 679 N N . GLU A 1 87 ? -9.468 0.747 12.542 1.00 93.19 87 GLU A N 1
ATOM 680 C CA . GLU A 1 87 ? -10.180 0.653 13.817 1.00 93.19 87 GLU A CA 1
ATOM 681 C C . GLU A 1 87 ? -10.961 1.937 14.081 1.00 93.19 87 GLU A C 1
ATOM 683 O O . GLU A 1 87 ? -10.412 3.031 13.922 1.00 93.19 87 GLU A O 1
ATOM 688 N N . ASN A 1 88 ? -12.213 1.797 14.524 1.00 92.25 88 ASN A N 1
ATOM 689 C CA . ASN A 1 88 ? -13.041 2.902 14.998 1.00 92.25 88 ASN A CA 1
ATOM 690 C C . ASN A 1 88 ? -13.033 4.109 14.036 1.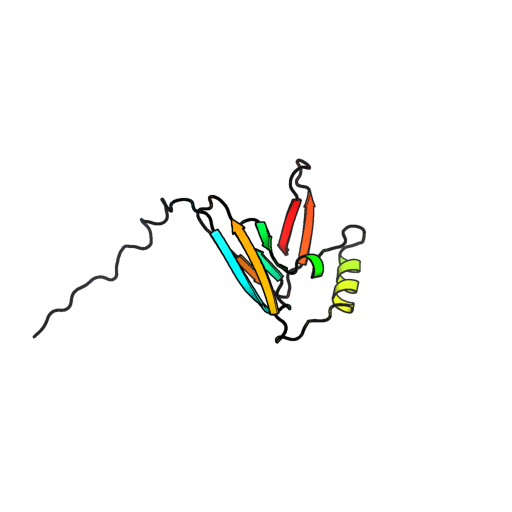00 92.25 88 ASN A C 1
ATOM 692 O O . ASN A 1 88 ? -12.746 5.242 14.435 1.00 92.25 88 ASN A O 1
ATOM 696 N N . VAL A 1 89 ? -13.330 3.866 12.755 1.00 86.88 89 VAL A N 1
ATOM 697 C CA . VAL A 1 89 ? -13.482 4.914 11.734 1.00 86.88 89 VAL A CA 1
ATOM 698 C C . VAL A 1 89 ? -14.944 5.056 11.326 1.00 86.88 89 VAL A C 1
ATOM 700 O O . VAL A 1 89 ? -15.718 4.104 11.400 1.00 86.88 89 VAL A O 1
ATOM 703 N N . HIS A 1 90 ? -15.327 6.260 10.910 1.00 86.56 90 HIS A N 1
ATOM 704 C CA . HIS A 1 90 ? -16.661 6.522 10.368 1.00 86.56 90 HIS A CA 1
ATOM 705 C C . HIS A 1 90 ? -16.760 6.041 8.915 1.00 86.56 90 HIS A C 1
ATOM 707 O O . HIS A 1 90 ? -17.680 5.316 8.552 1.00 86.56 90 HIS A O 1
ATOM 713 N N . ASP A 1 91 ? -15.746 6.381 8.115 1.00 85.56 91 ASP A N 1
ATOM 714 C CA . ASP A 1 91 ? -15.649 6.025 6.707 1.00 85.56 91 ASP A CA 1
ATOM 715 C C . ASP A 1 91 ? -14.331 5.312 6.419 1.00 85.56 91 ASP A C 1
ATOM 717 O O . ASP A 1 91 ? -13.252 5.705 6.879 1.00 85.56 91 ASP A O 1
ATOM 721 N N . PHE A 1 92 ? -14.417 4.281 5.588 1.00 89.44 92 PHE A N 1
ATOM 722 C CA . PHE A 1 92 ? -13.259 3.641 4.993 1.00 89.44 92 PHE A CA 1
ATOM 723 C C . PHE A 1 92 ? -13.102 4.137 3.554 1.00 89.44 92 PHE A C 1
ATOM 725 O O . PHE A 1 92 ? -13.969 3.905 2.711 1.00 89.44 92 PHE A O 1
ATOM 732 N N . ALA A 1 93 ? -11.986 4.801 3.264 1.00 92.31 93 ALA A N 1
ATOM 733 C CA . ALA A 1 93 ? -11.656 5.296 1.935 1.00 92.31 93 ALA A CA 1
ATOM 734 C C . ALA A 1 93 ? -10.426 4.568 1.390 1.00 92.31 93 ALA A C 1
ATOM 736 O O . ALA A 1 93 ? -9.564 4.116 2.144 1.00 92.31 93 ALA A O 1
ATOM 737 N N . TRP A 1 94 ? -10.339 4.461 0.069 1.00 94.19 94 TRP A N 1
ATOM 738 C CA . TRP A 1 94 ? -9.207 3.852 -0.616 1.00 94.19 94 TRP A CA 1
ATOM 739 C C . TRP A 1 94 ? -8.987 4.507 -1.976 1.00 94.19 94 TRP A C 1
ATOM 741 O O . TRP A 1 94 ? -9.900 5.088 -2.563 1.00 94.19 94 TRP A O 1
ATOM 751 N N . VAL A 1 95 ? -7.759 4.410 -2.472 1.00 93.19 95 VAL A N 1
ATOM 752 C CA . VAL A 1 95 ? -7.348 4.895 -3.785 1.00 93.19 95 VAL A CA 1
ATOM 753 C C . VAL A 1 95 ? -6.271 3.972 -4.347 1.00 93.19 95 VAL A C 1
ATOM 755 O O . VAL A 1 95 ? -5.402 3.506 -3.613 1.00 93.19 95 VAL A O 1
ATOM 758 N N . ALA A 1 96 ? -6.328 3.695 -5.647 1.00 92.12 96 ALA A N 1
ATOM 759 C CA . ALA A 1 96 ? -5.327 2.894 -6.337 1.00 92.12 96 ALA A CA 1
ATOM 760 C C . ALA A 1 96 ? -4.946 3.548 -7.667 1.00 92.12 96 ALA A C 1
ATOM 762 O O . ALA A 1 96 ? -5.822 3.987 -8.413 1.00 92.12 96 ALA A O 1
ATOM 763 N N . SER A 1 97 ? -3.650 3.601 -7.958 1.00 90.94 97 SER A N 1
ATOM 764 C CA . SER A 1 97 ? -3.104 4.169 -9.193 1.00 90.94 97 SER A CA 1
ATOM 765 C C . SER A 1 97 ? -1.820 3.446 -9.589 1.00 90.94 97 SER A C 1
ATOM 767 O O . SER A 1 97 ? -1.065 3.007 -8.724 1.00 90.94 97 SER A O 1
ATOM 769 N N . GLU A 1 98 ? -1.552 3.340 -10.889 1.00 88.06 98 GLU A N 1
ATOM 770 C CA . GLU A 1 98 ? -0.248 2.876 -11.389 1.00 88.06 98 GLU A CA 1
ATOM 771 C C . GLU A 1 98 ? 0.845 3.939 -11.246 1.00 88.06 98 GLU A C 1
ATOM 773 O O . GLU A 1 98 ? 2.028 3.613 -11.223 1.00 88.06 98 GLU A O 1
ATOM 778 N N . ASP A 1 99 ? 0.447 5.209 -11.158 1.00 81.75 99 ASP A N 1
ATOM 779 C CA . ASP A 1 99 ? 1.355 6.352 -11.247 1.00 81.75 99 ASP A CA 1
ATOM 780 C C . ASP A 1 99 ? 1.681 6.961 -9.875 1.00 81.75 99 ASP A C 1
ATOM 782 O O . ASP A 1 99 ? 2.229 8.059 -9.807 1.00 81.75 99 ASP A O 1
ATOM 786 N N . PHE A 1 100 ? 1.329 6.287 -8.771 1.00 79.75 100 PHE A N 1
ATOM 787 C CA . PHE A 1 100 ? 1.632 6.821 -7.445 1.00 79.75 100 PHE A CA 1
ATOM 788 C C . PHE A 1 100 ? 3.131 6.912 -7.213 1.00 79.75 100 PHE A C 1
ATOM 790 O O . PHE A 1 100 ? 3.850 5.923 -7.318 1.00 79.75 100 PHE A O 1
ATOM 797 N N . LEU A 1 101 ? 3.571 8.095 -6.798 1.00 67.94 101 LEU A N 1
ATOM 798 C CA . LEU A 1 101 ? 4.879 8.293 -6.197 1.00 67.94 101 LEU A CA 1
ATOM 799 C C . LEU A 1 101 ? 4.676 8.571 -4.709 1.00 67.94 101 LEU A C 1
ATOM 801 O O . LEU A 1 101 ? 3.842 9.398 -4.331 1.00 67.94 101 LEU A O 1
ATOM 805 N N . TYR A 1 102 ? 5.427 7.867 -3.864 1.00 70.94 102 TYR A N 1
ATOM 806 C CA . TYR A 1 102 ? 5.361 8.038 -2.417 1.00 70.94 102 TYR A CA 1
ATOM 807 C C . TYR A 1 102 ? 6.623 8.729 -1.904 1.00 70.94 102 TYR A C 1
ATOM 809 O O . TYR A 1 102 ? 7.738 8.214 -2.037 1.00 70.94 102 TYR A O 1
ATOM 817 N N . GLU A 1 103 ? 6.420 9.873 -1.254 1.00 63.56 103 GLU A N 1
ATOM 818 C CA . GLU A 1 103 ? 7.436 10.522 -0.435 1.00 63.56 103 GLU A CA 1
ATOM 819 C C . GLU A 1 103 ? 7.096 10.301 1.043 1.00 63.56 103 GLU A C 1
ATOM 821 O O . GLU A 1 103 ? 6.039 10.708 1.540 1.00 63.56 103 GLU A O 1
ATOM 826 N N . GLY A 1 104 ? 7.997 9.599 1.728 1.00 61.47 104 GLY A N 1
ATOM 827 C CA . GLY A 1 104 ? 7.936 9.377 3.165 1.00 61.47 104 GLY A CA 1
ATOM 828 C C . GLY A 1 104 ? 8.746 10.416 3.907 1.00 61.47 104 GLY A C 1
ATOM 829 O O . GLY A 1 104 ? 9.892 10.684 3.548 1.00 61.47 104 GLY A O 1
ATOM 830 N N . GLY A 1 105 ? 8.169 10.961 4.969 1.00 59.38 105 GLY A N 1
ATOM 831 C CA . GLY A 1 105 ? 8.863 11.834 5.903 1.00 59.38 105 GLY A CA 1
ATOM 832 C C . GLY A 1 105 ? 8.399 11.572 7.325 1.00 59.38 105 GLY A C 1
ATOM 833 O O . GLY A 1 105 ? 7.382 10.929 7.549 1.00 59.38 105 GLY A O 1
ATOM 834 N N . VAL A 1 106 ? 9.134 12.095 8.296 1.00 58.00 106 VAL A N 1
ATOM 835 C CA . VAL A 1 106 ? 8.667 12.107 9.682 1.00 58.00 106 VAL A CA 1
ATOM 836 C C . VAL A 1 106 ? 7.886 13.400 9.897 1.00 58.00 106 VAL A C 1
ATOM 838 O O . VAL A 1 106 ? 8.285 14.463 9.409 1.00 58.00 106 VAL A O 1
ATOM 841 N N . SER A 1 107 ? 6.760 13.318 10.598 1.00 53.84 107 SER A N 1
ATOM 842 C CA . SER A 1 107 ? 6.008 14.476 11.074 1.00 53.84 107 SER A CA 1
ATOM 843 C C . SER A 1 107 ? 6.915 15.441 11.838 1.00 53.84 107 SER A C 1
ATOM 845 O O . SER A 1 107 ? 7.982 15.089 12.339 1.00 53.84 107 SER A O 1
ATOM 847 N N . ILE A 1 108 ? 6.470 16.693 11.958 1.00 54.66 108 ILE A N 1
ATOM 848 C CA . ILE A 1 108 ? 7.222 17.752 12.651 1.00 54.66 108 ILE A CA 1
ATOM 849 C C . ILE A 1 108 ? 7.535 17.372 14.111 1.00 54.66 108 ILE A C 1
ATOM 851 O O . ILE A 1 108 ? 8.540 17.823 14.656 1.00 54.66 108 ILE A O 1
ATOM 855 N N . ASP A 1 109 ? 6.697 16.543 14.735 1.00 59.16 109 ASP A N 1
ATOM 856 C CA . ASP A 1 109 ? 6.897 16.033 16.096 1.00 59.16 109 ASP A CA 1
ATOM 857 C C . ASP A 1 109 ? 7.876 14.847 16.189 1.00 59.16 109 ASP A C 1
ATOM 859 O O . ASP A 1 109 ? 8.249 14.459 17.293 1.00 59.16 109 ASP A O 1
ATOM 863 N N . GLY A 1 110 ? 8.360 14.312 15.066 1.00 58.16 110 GLY A N 1
ATOM 864 C CA . GLY A 1 110 ? 9.329 13.219 15.057 1.00 58.16 110 GLY A CA 1
ATOM 865 C C . GLY A 1 110 ? 8.733 11.832 15.329 1.00 58.16 110 GLY A C 1
ATOM 866 O O . GLY A 1 110 ? 9.488 10.861 15.336 1.00 58.16 110 GLY A O 1
ATOM 867 N N . GLU A 1 111 ? 7.422 11.726 15.575 1.00 46.00 111 GLU A N 1
ATOM 868 C CA . GLU A 1 111 ? 6.793 10.495 16.078 1.00 46.00 111 GLU A CA 1
ATOM 869 C C . GLU A 1 111 ? 5.976 9.733 15.027 1.00 46.00 111 GLU A C 1
ATOM 871 O O . GLU A 1 111 ? 5.765 8.531 15.182 1.00 46.00 111 GLU A O 1
ATOM 876 N N . THR A 1 112 ? 5.535 10.392 13.954 1.00 49.84 112 THR A N 1
ATOM 877 C CA . THR A 1 112 ? 4.632 9.800 12.958 1.00 49.84 112 THR A CA 1
ATOM 878 C C . THR A 1 112 ? 5.293 9.743 11.587 1.00 49.84 112 THR A C 1
ATOM 880 O O . THR A 1 112 ? 5.709 10.766 11.048 1.00 49.84 112 THR A O 1
ATOM 883 N N . ASP A 1 113 ? 5.339 8.562 10.973 1.00 58.16 113 ASP A N 1
ATOM 884 C CA . ASP A 1 113 ? 5.666 8.455 9.550 1.00 58.16 113 ASP A CA 1
ATOM 885 C C . ASP A 1 113 ? 4.521 9.073 8.731 1.00 58.16 113 ASP A C 1
ATOM 887 O O . ASP A 1 113 ? 3.409 8.547 8.657 1.00 58.16 113 ASP A O 1
ATOM 891 N N . VAL A 1 114 ? 4.786 10.229 8.126 1.00 56.44 114 VAL A N 1
ATOM 892 C CA . VAL A 1 114 ? 3.871 10.911 7.214 1.00 56.44 114 VAL A CA 1
ATOM 893 C C . VAL A 1 114 ? 4.115 10.384 5.814 1.00 56.44 114 VAL A C 1
ATOM 895 O O . VAL A 1 114 ? 5.216 10.469 5.268 1.00 56.44 114 VAL A O 1
ATOM 898 N N . THR A 1 115 ? 3.047 9.861 5.226 1.00 60.81 115 THR A N 1
ATOM 899 C CA . THR A 1 115 ? 3.057 9.310 3.877 1.00 60.81 115 THR A CA 1
ATOM 900 C C . THR A 1 115 ? 2.264 10.218 2.954 1.00 60.81 115 THR A C 1
ATOM 902 O O . THR A 1 115 ? 1.051 10.352 3.113 1.00 60.81 115 THR A O 1
ATOM 905 N N . CYS A 1 116 ? 2.949 10.854 2.001 1.00 57.69 116 CYS A N 1
ATOM 906 C CA . CYS A 1 116 ? 2.319 11.672 0.971 1.00 57.69 116 CYS A CA 1
ATOM 907 C C . CYS A 1 116 ? 2.357 10.939 -0.371 1.00 57.69 116 CYS A C 1
ATOM 909 O O . CYS A 1 116 ? 3.422 10.515 -0.823 1.00 57.69 116 CYS A O 1
ATOM 911 N N . TYR A 1 117 ? 1.195 10.834 -1.012 1.00 55.38 117 TYR A N 1
ATOM 912 C CA . TYR A 1 117 ? 1.055 10.333 -2.377 1.00 55.38 117 TYR A CA 1
ATOM 913 C C . TYR A 1 117 ? 0.901 11.538 -3.310 1.00 55.38 117 TYR A C 1
ATOM 915 O O . TYR A 1 117 ? 0.016 12.371 -3.086 1.00 55.38 117 TYR A O 1
ATOM 923 N N . ARG A 1 118 ? 1.777 11.656 -4.312 1.00 55.91 118 ARG A N 1
ATOM 924 C CA . ARG A 1 118 ? 1.654 12.633 -5.406 1.00 55.91 118 ARG A CA 1
ATOM 925 C C . ARG A 1 118 ? 1.192 11.939 -6.680 1.00 55.91 118 ARG A C 1
ATOM 927 O O . ARG A 1 118 ? 1.599 10.774 -6.889 1.00 55.91 118 ARG A O 1
#

Sequence (118 aa):
MTKRVGTQDVFHAEGEFYGEFGDFKVEFDIPSSFIIAASGVVTAGDPGWSDVKVDTSIDYNVWLDIYNSTLSKPSEDVRRTVTFFAENVHDFAWVASEDFLYEGGVSIDGETDVTCYR

Secondary structure (DSSP, 8-state):
------PPP--SSSSTTSPPPEEEEEEEEEETT-EEEESSEEEEE--STTTTB--TTS-HHHHHHHHHHH--PPPTT-EEEEEEEEEEES---EEEESS--EEEEE-TTSSSEEEEE-

pLDDT: mean 77.6, std 19.79, range [31.92, 98.31]